Protein AF-A0A3L6P4B8-F1 (afdb_monomer)

Structure (mmCIF, N/CA/C/O backbone):
data_AF-A0A3L6P4B8-F1
#
_entry.id   AF-A0A3L6P4B8-F1
#
loop_
_atom_site.group_PDB
_atom_site.id
_atom_site.type_symbol
_atom_site.label_atom_id
_atom_site.label_alt_id
_atom_site.label_comp_id
_atom_site.label_asym_id
_atom_site.label_entity_id
_atom_site.label_seq_id
_atom_site.pdbx_PDB_ins_code
_atom_site.Cartn_x
_atom_site.Cartn_y
_atom_site.Cartn_z
_atom_site.occupancy
_atom_site.B_iso_or_equiv
_atom_site.auth_seq_id
_atom_site.auth_comp_id
_atom_site.auth_asym_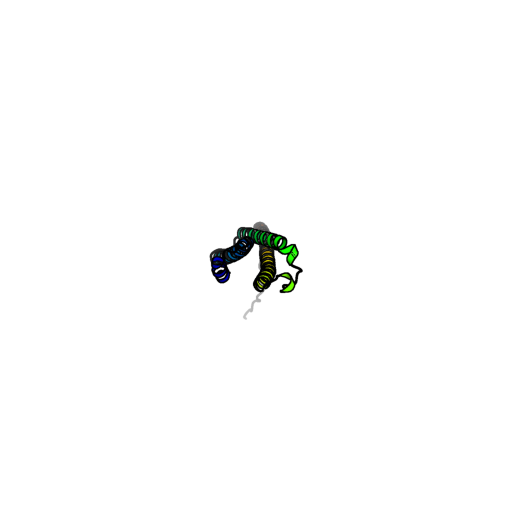id
_atom_site.auth_atom_id
_atom_site.pdbx_PDB_model_num
ATOM 1 N N . MET A 1 1 ? -13.080 -14.475 9.106 1.00 54.03 1 MET A N 1
ATOM 2 C CA . MET A 1 1 ? -14.212 -13.557 8.836 1.00 54.03 1 MET A CA 1
ATOM 3 C C . MET A 1 1 ? -15.541 -14.303 8.688 1.00 54.03 1 MET A C 1
ATOM 5 O O . MET A 1 1 ? -16.458 -13.983 9.428 1.00 54.03 1 MET A O 1
ATOM 9 N N . PHE A 1 2 ? -15.647 -15.350 7.858 1.00 54.41 2 PHE A N 1
ATOM 10 C CA . PHE A 1 2 ? -16.908 -16.095 7.656 1.00 54.41 2 PHE A CA 1
ATOM 11 C C . PHE A 1 2 ? -17.528 -16.722 8.920 1.00 54.41 2 PHE A C 1
ATOM 13 O O . PHE A 1 2 ? -18.735 -16.625 9.112 1.00 54.41 2 PHE A O 1
ATOM 20 N N . PHE A 1 3 ? -16.715 -17.275 9.827 1.00 57.97 3 PHE A N 1
ATOM 21 C CA . PHE A 1 3 ? -17.207 -17.874 11.079 1.00 57.97 3 PHE A CA 1
ATOM 22 C C . PHE A 1 3 ? -17.882 -16.851 12.017 1.00 57.97 3 PHE A C 1
ATOM 24 O O . PHE A 1 3 ? -18.837 -17.168 12.715 1.00 57.97 3 PHE A O 1
ATOM 31 N N . PHE A 1 4 ? -17.427 -15.596 11.988 1.00 55.84 4 PHE A N 1
ATOM 32 C CA . PHE A 1 4 ? -17.957 -14.514 12.822 1.00 55.84 4 PHE A CA 1
ATOM 33 C C . PHE A 1 4 ? -19.241 -13.911 12.228 1.00 55.84 4 PHE A C 1
ATOM 35 O O . PHE A 1 4 ? -20.154 -13.548 12.960 1.00 55.84 4 PHE A O 1
ATOM 42 N N . ILE A 1 5 ? -19.343 -13.867 10.893 1.00 57.22 5 ILE A N 1
ATOM 43 C CA . ILE A 1 5 ? -20.554 -13.448 10.168 1.00 57.22 5 ILE A CA 1
ATOM 44 C C . ILE A 1 5 ? -21.685 -14.460 10.387 1.00 57.22 5 ILE A C 1
ATOM 46 O O . ILE A 1 5 ? -22.815 -14.054 10.638 1.00 57.22 5 ILE A O 1
ATOM 50 N N . ALA A 1 6 ? -21.381 -15.763 10.370 1.00 57.03 6 ALA A N 1
ATOM 51 C CA . ALA A 1 6 ? -22.356 -16.810 10.678 1.00 57.03 6 ALA A CA 1
ATOM 52 C C . ALA A 1 6 ? -22.906 -16.692 12.112 1.00 57.03 6 ALA A C 1
ATOM 54 O O . ALA A 1 6 ? -24.100 -16.879 12.324 1.00 57.03 6 ALA A O 1
ATOM 55 N N . HIS A 1 7 ? -22.058 -16.317 13.077 1.00 60.00 7 HIS A N 1
ATOM 56 C CA . HIS A 1 7 ? -22.463 -16.119 14.472 1.00 60.00 7 HIS A CA 1
ATOM 57 C C . HIS A 1 7 ? -23.229 -14.800 14.696 1.00 60.00 7 HIS A C 1
ATOM 59 O O . HIS A 1 7 ? -24.178 -14.761 15.469 1.00 60.00 7 HIS A O 1
ATOM 65 N N . LEU A 1 8 ? -22.879 -13.719 13.986 1.00 54.41 8 LEU A N 1
ATOM 66 C CA . LEU A 1 8 ? -23.574 -12.425 14.081 1.00 54.41 8 LEU A CA 1
ATOM 67 C C . LEU A 1 8 ? -24.940 -12.413 13.385 1.00 54.41 8 LEU A C 1
ATOM 69 O O . LEU A 1 8 ? -25.835 -11.690 13.822 1.00 54.41 8 LEU A O 1
ATOM 73 N N . ASN A 1 9 ? -25.122 -13.222 12.336 1.00 55.56 9 ASN A N 1
ATOM 74 C CA . ASN A 1 9 ? -26.413 -13.350 11.654 1.00 55.56 9 ASN A CA 1
ATOM 75 C C . ASN A 1 9 ? -27.47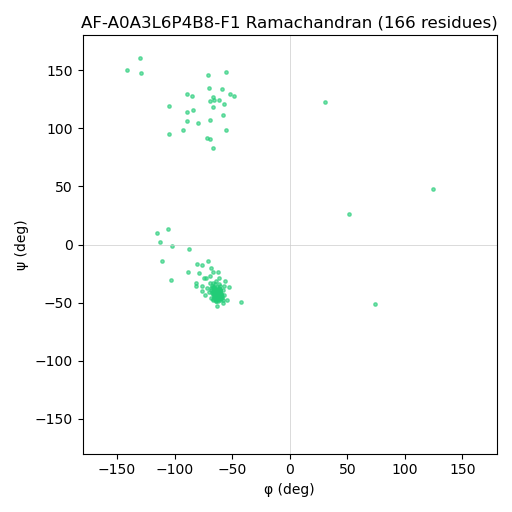7 -14.007 12.552 1.00 55.56 9 ASN A C 1
ATOM 77 O O . ASN A 1 9 ? -28.665 -13.770 12.365 1.00 55.56 9 ASN A O 1
ATOM 81 N N . GLN A 1 10 ? -27.050 -14.782 13.556 1.00 56.03 10 GLN A N 1
ATOM 82 C CA . GLN A 1 10 ? -27.944 -15.335 14.575 1.00 56.03 10 GLN A CA 1
ATOM 83 C C . GLN A 1 10 ? -28.377 -14.299 15.627 1.00 56.03 10 GLN A C 1
ATOM 85 O O . GLN A 1 10 ? -29.381 -14.515 16.295 1.00 56.03 10 GLN A O 1
ATOM 90 N N . GLU A 1 11 ? -27.676 -13.165 15.756 1.00 56.06 11 GLU A N 1
ATOM 91 C CA . GLU A 1 11 ? -27.945 -12.151 16.792 1.00 56.06 11 GLU A CA 1
ATOM 92 C C . GLU A 1 11 ? -28.429 -10.787 16.240 1.00 56.06 11 GLU A C 1
ATOM 94 O O . GLU A 1 11 ? -28.531 -9.823 16.993 1.00 56.06 11 GLU A O 1
ATOM 99 N N . HIS A 1 12 ? -28.764 -10.676 14.943 1.00 50.66 12 HIS A N 1
ATOM 100 C CA . HIS A 1 12 ? -29.330 -9.461 14.308 1.00 50.66 12 HIS A CA 1
ATOM 101 C C . HIS A 1 12 ? -28.554 -8.145 14.557 1.00 50.66 12 HIS A C 1
ATOM 103 O O . HIS A 1 12 ? -29.111 -7.045 14.488 1.00 50.66 12 HIS A O 1
ATOM 109 N N . VAL A 1 13 ? -27.247 -8.216 14.810 1.00 53.03 13 VAL A N 1
ATOM 110 C CA . VAL A 1 13 ? -26.426 -7.024 15.064 1.00 53.03 13 VAL A CA 1
ATOM 111 C C . VAL A 1 13 ? -25.961 -6.417 13.737 1.00 53.03 13 VAL A C 1
ATOM 113 O O . VAL A 1 13 ? -25.377 -7.108 12.901 1.00 53.03 13 VAL A O 1
ATOM 116 N N . LYS A 1 14 ? -26.193 -5.109 13.534 1.00 51.56 14 LYS A N 1
ATOM 117 C CA . LYS A 1 14 ? -25.730 -4.368 12.345 1.00 51.56 14 LYS A CA 1
ATOM 118 C C . LYS A 1 14 ? -24.207 -4.471 12.214 1.00 51.56 14 LYS A C 1
ATOM 120 O O . LYS A 1 14 ? -23.467 -3.895 13.009 1.00 51.56 14 LYS A O 1
ATOM 125 N N . ILE A 1 15 ? -23.752 -5.187 11.189 1.00 56.59 15 ILE A N 1
ATOM 126 C CA . ILE A 1 15 ? -22.332 -5.329 10.859 1.00 56.59 15 ILE A CA 1
ATOM 127 C C . ILE A 1 15 ? -21.831 -3.972 10.340 1.00 56.59 15 ILE A C 1
ATOM 129 O O . ILE A 1 15 ? -22.406 -3.455 9.376 1.00 56.59 15 ILE A O 1
ATOM 133 N N . PRO A 1 16 ? -20.785 -3.372 10.938 1.00 64.50 16 PRO A N 1
ATOM 134 C CA . PRO A 1 16 ? -20.271 -2.093 10.469 1.00 64.50 16 PRO A CA 1
ATOM 135 C C . PRO A 1 16 ? -19.773 -2.237 9.028 1.00 64.50 16 PRO A C 1
ATOM 137 O O . PRO A 1 16 ? -18.942 -3.090 8.716 1.00 64.50 16 PRO A O 1
ATOM 140 N N . TRP A 1 17 ? -20.294 -1.405 8.128 1.00 63.22 17 TRP A N 1
ATOM 141 C CA . TRP A 1 17 ? -20.103 -1.561 6.682 1.00 63.22 17 TRP A CA 1
ATOM 142 C C . TRP A 1 17 ? -18.626 -1.463 6.244 1.00 63.22 17 TRP A C 1
ATOM 144 O O . TRP A 1 17 ? -18.213 -2.053 5.248 1.00 63.22 17 TRP A O 1
ATOM 154 N N . MET A 1 18 ? -17.801 -0.798 7.058 1.00 67.44 18 MET A N 1
ATOM 155 C CA . MET A 1 18 ? -16.350 -0.652 6.889 1.00 67.44 18 MET A CA 1
ATOM 156 C C . MET A 1 18 ? -15.602 -1.991 6.784 1.00 67.44 18 MET A C 1
ATOM 158 O O . MET A 1 18 ? -14.612 -2.087 6.060 1.00 67.44 18 MET A O 1
ATOM 162 N N . PHE A 1 19 ? -16.089 -3.045 7.450 1.00 66.19 19 PHE A N 1
ATOM 163 C CA . PHE A 1 19 ? -15.480 -4.378 7.375 1.00 66.19 19 PHE A CA 1
ATOM 164 C C . PHE A 1 19 ? -15.537 -4.958 5.957 1.00 66.19 19 PHE A C 1
ATOM 166 O O . PHE A 1 19 ? -14.584 -5.602 5.521 1.00 66.19 19 PHE A O 1
ATOM 173 N N . PHE A 1 20 ? -16.616 -4.699 5.212 1.00 70.12 20 PHE A N 1
ATOM 174 C CA . PHE A 1 20 ? -16.751 -5.167 3.832 1.00 70.12 20 PHE A CA 1
ATOM 175 C C . PHE A 1 20 ? -15.785 -4.453 2.890 1.00 70.12 20 PHE A C 1
ATOM 177 O O . PHE A 1 20 ? -15.273 -5.080 1.967 1.00 70.12 20 PHE A O 1
ATOM 184 N N . PHE A 1 21 ? -15.478 -3.182 3.152 1.00 70.00 21 PHE A N 1
ATOM 185 C CA . PHE A 1 21 ? -14.512 -2.421 2.362 1.00 70.00 21 PHE A CA 1
ATOM 186 C C . PHE A 1 21 ? -13.088 -2.962 2.513 1.00 70.00 21 PHE A C 1
ATOM 188 O O . PHE A 1 21 ? -12.423 -3.207 1.510 1.00 70.00 21 PHE A O 1
ATOM 195 N N . LEU A 1 22 ? -12.647 -3.225 3.747 1.00 71.25 22 LEU A N 1
ATOM 196 C CA . LEU A 1 22 ? -11.324 -3.806 4.021 1.00 71.25 22 LEU A CA 1
ATOM 197 C C . LEU A 1 22 ? -11.217 -5.263 3.551 1.00 71.25 22 LEU A C 1
ATOM 199 O O . LEU A 1 22 ? -10.187 -5.688 3.032 1.00 71.25 22 LEU A O 1
ATOM 203 N N . GLN A 1 23 ? -12.290 -6.043 3.697 1.00 78.06 23 GLN A N 1
ATOM 204 C CA . GLN A 1 23 ? -12.325 -7.411 3.185 1.00 78.06 23 GLN A CA 1
ATOM 205 C C . GLN A 1 23 ? -12.327 -7.432 1.649 1.00 78.06 23 GLN A C 1
ATOM 207 O O . GLN A 1 23 ? -11.657 -8.268 1.041 1.00 78.06 23 GLN A O 1
ATOM 212 N N . GLY A 1 24 ? -13.056 -6.505 1.026 1.00 78.38 24 GLY A N 1
ATOM 213 C CA . GLY A 1 24 ? -13.102 -6.319 -0.419 1.00 78.38 24 GLY A CA 1
ATOM 214 C C . GLY A 1 24 ? -11.752 -5.888 -0.983 1.00 78.38 24 GLY A C 1
ATOM 215 O O . GLY A 1 24 ? -11.293 -6.488 -1.950 1.00 78.38 24 GLY A O 1
ATOM 216 N N . SER A 1 25 ? -11.069 -4.926 -0.352 1.00 78.12 25 SER A N 1
ATOM 217 C CA . SER A 1 25 ? -9.730 -4.496 -0.774 1.00 78.12 25 SER A CA 1
ATOM 218 C C . SER A 1 25 ? -8.701 -5.620 -0.636 1.00 78.12 25 SER A C 1
ATOM 220 O O . SER A 1 25 ? -7.897 -5.828 -1.546 1.00 78.12 25 SER A O 1
ATOM 222 N N . ALA A 1 26 ? -8.758 -6.406 0.443 1.00 81.44 26 ALA A N 1
ATOM 223 C CA . ALA A 1 26 ? -7.892 -7.567 0.635 1.00 81.44 26 ALA A CA 1
ATOM 224 C C . ALA A 1 26 ? -8.114 -8.648 -0.437 1.00 81.44 26 ALA A C 1
ATOM 226 O O . ALA A 1 26 ? -7.153 -9.130 -1.039 1.00 81.44 26 ALA A O 1
ATOM 227 N N . LEU A 1 27 ? -9.372 -8.994 -0.732 1.00 84.75 27 LEU A N 1
ATOM 228 C CA . LEU A 1 27 ? -9.708 -9.945 -1.797 1.00 84.75 27 LEU A CA 1
ATOM 229 C C . LEU A 1 27 ? -9.302 -9.420 -3.178 1.00 84.75 27 LEU A C 1
ATOM 231 O O . LEU A 1 27 ? -8.695 -10.154 -3.952 1.00 84.75 27 LEU A O 1
ATOM 235 N N . ALA A 1 28 ? -9.565 -8.145 -3.471 1.00 81.00 28 ALA A N 1
ATOM 236 C CA . ALA A 1 28 ? -9.153 -7.510 -4.720 1.00 81.00 28 ALA A CA 1
ATOM 237 C C . ALA A 1 28 ? -7.626 -7.500 -4.882 1.00 81.00 28 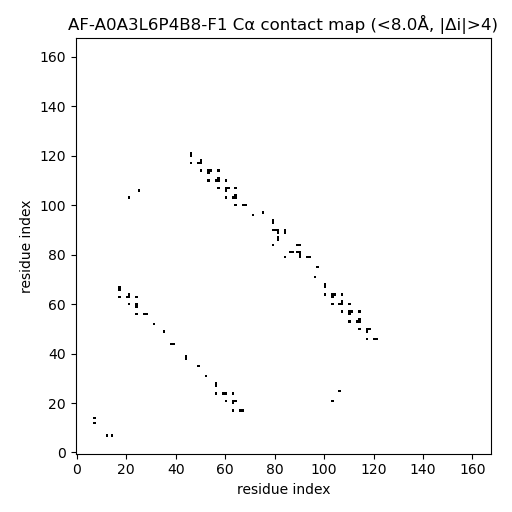ALA A C 1
ATOM 239 O O . ALA A 1 28 ? -7.131 -7.663 -5.996 1.00 81.00 28 ALA A O 1
ATOM 240 N N . THR A 1 29 ? -6.880 -7.377 -3.781 1.00 83.44 29 THR A N 1
ATOM 241 C CA . THR A 1 29 ? -5.413 -7.471 -3.771 1.00 83.44 29 THR A CA 1
ATOM 242 C C . THR A 1 29 ? -4.945 -8.887 -4.089 1.00 83.44 29 THR A C 1
ATOM 244 O O . THR A 1 29 ? -4.099 -9.064 -4.961 1.00 83.44 29 THR A O 1
ATOM 247 N N . LEU A 1 30 ? -5.546 -9.908 -3.473 1.00 84.75 30 LEU A N 1
ATOM 248 C CA . LEU A 1 30 ? -5.239 -11.310 -3.775 1.00 84.75 30 LEU A CA 1
ATOM 249 C C . LEU A 1 30 ? -5.540 -11.669 -5.234 1.00 84.75 30 LEU A C 1
ATOM 251 O O . LEU A 1 30 ? -4.707 -12.278 -5.906 1.00 84.75 30 LEU A O 1
ATOM 255 N N . VAL A 1 31 ? -6.705 -11.264 -5.743 1.00 86.94 31 VAL A N 1
ATOM 256 C CA . VAL A 1 31 ? -7.091 -11.498 -7.142 1.00 86.94 31 VAL A CA 1
ATOM 257 C C . VAL A 1 31 ? -6.153 -10.753 -8.092 1.00 86.94 31 VAL A C 1
ATOM 259 O O . VAL A 1 31 ? -5.682 -11.335 -9.063 1.00 86.94 31 VAL A O 1
ATOM 262 N N . SER A 1 32 ? -5.814 -9.497 -7.796 1.00 82.75 32 SER A N 1
ATOM 263 C CA . SER A 1 32 ? -4.889 -8.713 -8.625 1.00 82.75 32 SER A CA 1
ATOM 264 C C . SER A 1 32 ? -3.490 -9.327 -8.666 1.00 82.75 32 SER A C 1
ATOM 266 O O . SER A 1 32 ? -2.930 -9.478 -9.748 1.00 82.75 32 SER A O 1
ATOM 268 N N . ILE A 1 33 ? -2.938 -9.742 -7.520 1.00 83.31 33 ILE A N 1
ATOM 269 C CA . ILE A 1 33 ? -1.605 -10.358 -7.447 1.00 83.31 33 ILE A CA 1
ATOM 270 C C . ILE A 1 33 ? -1.579 -11.704 -8.170 1.00 83.31 33 ILE A C 1
ATOM 272 O O . ILE A 1 33 ? -0.643 -11.975 -8.917 1.00 83.31 33 ILE A O 1
ATOM 276 N N . THR A 1 34 ? -2.596 -12.545 -7.979 1.00 84.88 34 THR A N 1
ATOM 277 C CA . THR A 1 34 ? -2.671 -13.850 -8.655 1.00 84.88 34 THR A CA 1
ATOM 278 C C . THR A 1 34 ? -2.835 -13.690 -10.163 1.00 84.88 34 THR A C 1
ATOM 280 O O . THR A 1 34 ? -2.095 -14.313 -10.922 1.00 84.88 34 THR A O 1
ATOM 283 N N . ALA A 1 35 ? -3.724 -12.800 -10.609 1.00 82.50 35 ALA A N 1
ATOM 284 C CA . ALA A 1 35 ? -3.909 -12.503 -12.025 1.00 82.50 35 ALA A CA 1
ATOM 285 C C . ALA A 1 35 ? -2.634 -11.929 -12.659 1.00 82.50 35 ALA A C 1
ATOM 287 O O . ALA A 1 35 ? -2.235 -12.380 -13.731 1.00 82.50 35 ALA A O 1
ATOM 288 N N . MET A 1 36 ? -1.958 -10.984 -11.994 1.00 80.44 36 MET A N 1
ATOM 289 C CA . MET A 1 36 ? -0.675 -10.452 -12.465 1.00 80.44 36 MET A CA 1
ATOM 290 C C . MET A 1 36 ? 0.419 -11.515 -12.482 1.00 80.44 36 MET A C 1
ATOM 292 O O . MET A 1 36 ? 1.159 -11.591 -13.456 1.00 80.44 36 MET A O 1
ATOM 296 N N . GLY A 1 37 ? 0.512 -12.349 -11.445 1.00 79.44 37 GLY A N 1
ATOM 297 C CA . GLY A 1 37 ? 1.479 -13.442 -11.378 1.00 79.44 37 GLY A CA 1
ATOM 298 C C . GLY A 1 37 ? 1.315 -14.405 -12.552 1.00 79.44 37 GLY A C 1
ATOM 299 O O . GLY A 1 37 ? 2.280 -14.688 -13.256 1.00 79.44 37 GLY A O 1
ATOM 300 N N . ILE A 1 38 ? 0.079 -14.823 -12.833 1.00 83.31 38 ILE A N 1
ATOM 301 C CA . ILE A 1 38 ? -0.244 -15.655 -13.999 1.00 83.31 38 ILE A CA 1
ATOM 302 C C . ILE A 1 38 ? 0.111 -14.920 -15.300 1.00 83.31 38 ILE A C 1
ATOM 304 O O . ILE A 1 38 ? 0.720 -15.501 -16.196 1.00 83.31 38 ILE A O 1
ATOM 308 N N . TRP A 1 39 ? -0.220 -13.632 -15.407 1.00 80.00 39 TRP A N 1
ATOM 309 C CA . TRP A 1 39 ? 0.056 -12.842 -16.607 1.00 80.00 39 TRP A CA 1
ATOM 310 C C . TRP A 1 39 ? 1.553 -12.700 -16.894 1.00 80.00 39 TRP A C 1
ATOM 312 O O . TRP A 1 39 ? 1.950 -12.777 -18.051 1.00 80.00 39 TRP A O 1
ATOM 322 N N . ILE A 1 40 ? 2.376 -12.518 -15.859 1.00 78.06 40 ILE A N 1
ATOM 323 C CA . ILE A 1 40 ? 3.838 -12.426 -15.969 1.00 78.06 40 ILE A CA 1
ATOM 324 C C . ILE A 1 40 ? 4.438 -13.756 -16.439 1.00 78.06 40 ILE A C 1
ATOM 326 O O . ILE A 1 40 ? 5.390 -13.757 -17.213 1.00 78.06 40 ILE A O 1
ATOM 330 N N . VAL A 1 41 ? 3.883 -14.888 -15.995 1.00 80.12 41 VAL A N 1
ATOM 331 C CA . VAL A 1 41 ? 4.346 -16.219 -16.420 1.00 80.12 41 VAL A CA 1
ATOM 332 C C . VAL A 1 41 ? 3.944 -16.513 -17.870 1.00 80.12 41 VAL A C 1
ATOM 334 O O . VAL A 1 41 ? 4.717 -17.113 -18.610 1.00 80.12 41 VAL A O 1
ATOM 337 N N . LEU A 1 42 ? 2.752 -16.083 -18.294 1.00 82.19 42 LEU A N 1
ATOM 338 C CA . LEU A 1 42 ? 2.215 -16.379 -19.629 1.00 82.19 42 LEU A CA 1
ATOM 339 C C . LEU A 1 42 ? 2.621 -15.368 -20.714 1.00 82.19 42 LEU A C 1
ATOM 341 O O . LEU A 1 42 ? 2.572 -15.694 -21.900 1.00 82.19 42 LEU A O 1
ATOM 345 N N . ARG A 1 43 ? 2.970 -14.128 -20.355 1.00 74.81 43 ARG A N 1
ATOM 346 C CA . ARG A 1 43 ? 3.314 -13.053 -21.298 1.00 74.81 43 ARG A CA 1
ATOM 347 C C . ARG A 1 43 ? 4.467 -12.204 -20.780 1.00 74.81 43 ARG A C 1
ATOM 349 O O . ARG A 1 43 ? 4.601 -11.965 -19.586 1.00 74.81 43 ARG A O 1
ATOM 356 N N . SER A 1 44 ? 5.242 -11.650 -21.712 1.00 66.00 44 SER A N 1
ATOM 357 C CA . SER A 1 44 ? 6.259 -10.649 -21.384 1.00 66.00 44 SER A CA 1
ATOM 358 C C . SER A 1 44 ? 5.604 -9.429 -20.705 1.00 66.00 44 SER A C 1
ATOM 360 O O . SER A 1 44 ? 4.549 -8.969 -21.162 1.00 66.00 44 SER A O 1
ATOM 362 N N . PRO A 1 45 ? 6.173 -8.914 -19.601 1.00 61.19 45 PRO A N 1
ATOM 363 C CA . PRO A 1 45 ? 5.490 -7.974 -18.722 1.00 61.19 45 PRO A CA 1
ATOM 364 C C . PRO A 1 45 ? 5.233 -6.638 -19.421 1.00 61.19 45 PRO A C 1
ATOM 366 O O . PRO A 1 45 ? 6.158 -5.998 -19.920 1.00 61.19 45 PRO A O 1
ATOM 369 N N . VAL A 1 46 ? 3.977 -6.178 -19.406 1.00 63.81 46 VAL A N 1
ATOM 370 C CA . VAL A 1 46 ? 3.619 -4.816 -19.827 1.00 63.81 46 VAL A CA 1
ATOM 371 C C . VAL A 1 46 ? 3.717 -3.910 -18.589 1.00 63.81 46 VAL A C 1
ATOM 373 O O . VAL A 1 46 ? 2.849 -3.967 -17.720 1.00 63.81 46 VAL A O 1
ATOM 376 N N . PRO A 1 47 ? 4.744 -3.053 -18.458 1.00 65.38 47 PRO A N 1
ATOM 377 C CA . PRO A 1 47 ? 5.045 -2.360 -17.196 1.00 65.38 47 PRO A CA 1
ATOM 378 C C . PRO A 1 47 ? 3.987 -1.324 -16.795 1.00 65.38 47 PRO A C 1
ATOM 380 O O . PRO A 1 47 ? 3.913 -0.901 -15.647 1.00 65.38 47 PRO A O 1
ATOM 383 N N . LYS A 1 48 ? 3.183 -0.872 -17.763 1.00 70.00 48 LYS A N 1
ATOM 384 C CA . LYS A 1 48 ? 2.219 0.220 -17.584 1.00 70.00 48 LYS A CA 1
ATOM 385 C C . LYS A 1 48 ? 0.919 -0.243 -16.925 1.00 70.00 48 LYS A C 1
ATOM 387 O O . LYS A 1 48 ? 0.339 0.507 -16.149 1.00 70.00 48 LYS A O 1
ATOM 392 N N . THR A 1 49 ? 0.462 -1.458 -17.228 1.00 70.44 49 THR A N 1
ATOM 393 C CA . THR A 1 49 ? -0.813 -1.985 -16.716 1.00 70.44 49 THR A CA 1
ATOM 394 C C . THR A 1 49 ? -0.691 -2.417 -15.257 1.00 70.44 49 THR A C 1
ATOM 396 O O . THR A 1 49 ? -1.573 -2.100 -14.466 1.00 70.44 49 THR A O 1
ATOM 399 N N . SER A 1 50 ? 0.431 -3.044 -14.883 1.00 76.19 50 SER A N 1
ATOM 400 C CA . SER A 1 50 ? 0.740 -3.407 -13.489 1.00 76.19 50 SER A CA 1
ATOM 401 C C . SER A 1 50 ? 0.751 -2.181 -12.575 1.00 76.19 50 SER A C 1
ATOM 403 O O . SER A 1 50 ? 0.027 -2.135 -11.583 1.00 76.19 50 SER A O 1
ATOM 405 N N . ALA A 1 51 ? 1.478 -1.134 -12.982 1.00 74.62 51 ALA A N 1
ATOM 406 C CA . ALA A 1 51 ? 1.592 0.100 -12.212 1.00 74.62 51 ALA A CA 1
ATOM 407 C C . ALA A 1 51 ? 0.241 0.800 -11.992 1.00 74.62 51 ALA A C 1
ATOM 409 O O . ALA A 1 51 ? -0.010 1.327 -10.911 1.00 74.62 51 ALA A O 1
ATOM 410 N N . PHE A 1 52 ? -0.644 0.800 -12.997 1.00 81.06 52 PHE A N 1
ATOM 411 C CA . PHE A 1 52 ? -1.974 1.399 -12.860 1.00 81.06 52 PHE A CA 1
ATOM 412 C C . PHE A 1 52 ? -2.843 0.632 -11.859 1.00 81.06 52 PHE A C 1
ATOM 414 O O . PHE A 1 52 ? -3.433 1.235 -10.966 1.00 81.06 52 PHE A O 1
ATOM 421 N N . VAL A 1 53 ? -2.894 -0.696 -11.975 1.00 81.38 53 VAL A N 1
ATOM 422 C CA . VAL A 1 53 ? -3.711 -1.533 -11.086 1.00 81.38 53 VAL A CA 1
ATOM 423 C C . VAL A 1 53 ? -3.202 -1.448 -9.645 1.00 81.38 53 VAL A C 1
ATOM 425 O O . VAL A 1 53 ? -3.999 -1.215 -8.739 1.00 81.38 53 VAL A O 1
ATOM 428 N N . ASN A 1 54 ? -1.888 -1.526 -9.421 1.00 84.69 54 ASN A N 1
ATOM 429 C CA . ASN A 1 54 ? -1.315 -1.390 -8.080 1.00 84.69 54 ASN A CA 1
ATOM 430 C C . ASN A 1 54 ? -1.528 0.015 -7.489 1.00 84.69 54 ASN A C 1
ATOM 432 O O . ASN A 1 54 ? -1.767 0.139 -6.289 1.00 84.69 54 ASN A O 1
ATOM 436 N N . ALA A 1 55 ? -1.523 1.072 -8.310 1.00 83.75 55 ALA A N 1
ATOM 437 C CA . ALA A 1 55 ? -1.859 2.423 -7.857 1.00 83.75 55 ALA A CA 1
ATOM 438 C C . ALA A 1 55 ? -3.334 2.555 -7.438 1.00 83.75 55 ALA A C 1
ATOM 440 O O . ALA A 1 55 ? -3.625 3.149 -6.399 1.00 83.75 55 ALA A O 1
ATOM 441 N N . VAL A 1 56 ? -4.264 1.968 -8.201 1.00 86.81 56 VAL A N 1
ATOM 442 C CA . VAL A 1 56 ? -5.690 1.922 -7.831 1.00 86.81 56 VAL A CA 1
ATOM 443 C C . VAL A 1 56 ? -5.889 1.140 -6.533 1.00 86.81 56 VAL A C 1
ATOM 445 O O . VAL A 1 56 ? -6.624 1.586 -5.653 1.00 86.81 56 VAL A O 1
ATOM 448 N N . LEU A 1 57 ? -5.198 0.009 -6.371 1.00 85.12 57 LEU A N 1
ATOM 449 C CA . LEU A 1 57 ? -5.232 -0.768 -5.133 1.00 85.12 57 LEU A CA 1
ATOM 450 C C . LEU A 1 57 ? -4.689 0.033 -3.945 1.00 85.12 57 LEU A C 1
ATOM 452 O O . LEU A 1 57 ? -5.314 0.041 -2.888 1.00 85.12 57 LEU A O 1
ATOM 456 N N . ALA A 1 58 ? -3.577 0.752 -4.115 1.00 86.62 58 ALA A N 1
ATOM 457 C CA . ALA A 1 58 ? -3.025 1.606 -3.068 1.00 86.62 58 ALA A CA 1
ATOM 458 C C . ALA A 1 58 ? -3.998 2.724 -2.659 1.00 86.62 58 ALA A C 1
ATOM 460 O O . ALA A 1 58 ? -4.158 2.985 -1.467 1.00 86.62 58 ALA A O 1
ATOM 461 N N . ALA A 1 59 ? -4.696 3.337 -3.621 1.00 87.06 59 ALA A N 1
ATOM 462 C CA . ALA A 1 59 ? -5.736 4.323 -3.337 1.00 87.06 59 ALA A CA 1
ATOM 463 C C . ALA A 1 59 ? -6.908 3.704 -2.557 1.00 87.06 59 ALA A C 1
ATOM 465 O O . ALA A 1 59 ? -7.327 4.261 -1.545 1.00 87.06 59 ALA A O 1
ATOM 466 N N . LEU A 1 60 ? -7.383 2.521 -2.962 1.00 85.75 60 LEU A N 1
ATOM 467 C CA . LEU A 1 60 ? -8.440 1.795 -2.249 1.00 85.75 60 LEU A CA 1
ATOM 468 C C . LEU A 1 60 ? -8.037 1.452 -0.809 1.00 85.75 60 LEU A C 1
ATOM 470 O O . LEU A 1 60 ? -8.841 1.630 0.108 1.00 85.75 60 LEU A O 1
ATOM 474 N N . TRP A 1 61 ? -6.795 1.010 -0.591 1.00 87.44 61 TRP A N 1
ATOM 475 C CA . TRP A 1 61 ? -6.260 0.768 0.750 1.00 87.44 61 TRP A CA 1
ATOM 476 C C . TRP A 1 61 ? -6.175 2.050 1.576 1.00 87.44 61 TRP A C 1
ATOM 478 O O . TRP A 1 61 ? -6.568 2.038 2.741 1.00 87.44 61 TRP A O 1
ATOM 488 N N . ALA A 1 62 ? -5.722 3.159 0.989 1.00 87.44 62 ALA A N 1
ATOM 489 C CA . ALA A 1 62 ? -5.645 4.447 1.674 1.00 87.44 62 ALA A CA 1
ATOM 490 C C . ALA A 1 62 ? -7.034 4.957 2.081 1.00 87.44 62 ALA A C 1
ATOM 492 O O . ALA A 1 62 ? -7.225 5.375 3.222 1.00 87.44 62 ALA A O 1
ATOM 493 N N . THR A 1 63 ? -8.024 4.863 1.188 1.00 86.50 63 THR A N 1
ATOM 494 C CA . THR A 1 63 ? -9.410 5.242 1.487 1.00 86.50 63 THR A CA 1
ATOM 495 C C . THR A 1 63 ? -10.015 4.338 2.558 1.00 86.50 63 THR A C 1
ATOM 497 O O . THR A 1 63 ? -10.590 4.844 3.518 1.00 86.50 63 THR A O 1
ATOM 500 N N . GLY A 1 64 ? -9.855 3.014 2.446 1.00 83.12 64 GLY A N 1
ATOM 501 C CA . GLY A 1 64 ? -10.372 2.062 3.433 1.00 83.12 64 GLY A CA 1
ATOM 502 C C . GLY A 1 64 ? -9.746 2.246 4.818 1.00 83.12 64 GLY A C 1
ATOM 503 O O . GLY A 1 64 ? -10.454 2.241 5.824 1.00 83.12 64 GLY A O 1
ATOM 504 N N . TYR A 1 65 ? -8.432 2.472 4.873 1.00 85.38 65 TYR A N 1
ATOM 505 C CA . TYR A 1 65 ? -7.712 2.722 6.119 1.00 85.38 65 TYR A CA 1
ATOM 506 C C . TYR A 1 65 ? -8.050 4.089 6.729 1.00 85.38 65 TYR A C 1
ATOM 508 O O . TYR A 1 65 ? -8.261 4.183 7.935 1.00 85.38 65 TYR A O 1
ATOM 516 N N . GLY A 1 66 ? -8.178 5.138 5.912 1.00 84.69 66 GLY A N 1
ATOM 517 C CA . GLY A 1 66 ? -8.595 6.465 6.371 1.00 84.69 66 GLY A CA 1
ATOM 518 C C . GLY A 1 66 ? -10.016 6.469 6.939 1.00 84.69 66 GLY A C 1
ATOM 519 O O . GLY A 1 66 ? -10.252 7.025 8.010 1.00 84.69 66 GLY A O 1
ATOM 520 N N . LEU A 1 67 ? -10.949 5.776 6.274 1.00 83.38 67 LEU A N 1
ATOM 521 C CA . LEU A 1 67 ? -12.317 5.609 6.767 1.00 83.38 67 LEU A CA 1
ATOM 522 C C . LEU A 1 67 ? -12.344 4.837 8.093 1.00 83.38 67 LEU A C 1
ATOM 524 O O . LEU A 1 67 ? -13.124 5.174 8.983 1.00 83.38 67 LEU A O 1
ATOM 528 N N . LEU A 1 68 ? -11.475 3.825 8.230 1.00 82.56 68 LEU A N 1
ATOM 529 C CA . LEU A 1 68 ? -11.319 3.075 9.470 1.00 82.56 68 LEU A CA 1
ATOM 530 C C . LEU A 1 68 ? -10.820 3.989 10.589 1.00 82.56 68 LEU A C 1
ATOM 532 O O . LEU A 1 68 ? -11.482 4.039 11.616 1.00 82.56 68 LEU A O 1
ATOM 536 N N . ILE A 1 69 ? -9.720 4.727 10.383 1.00 84.25 69 ILE A N 1
ATOM 537 C CA . ILE A 1 69 ? -9.156 5.654 11.380 1.00 84.25 69 ILE A CA 1
ATOM 538 C C . ILE A 1 69 ? -10.214 6.649 11.852 1.00 84.25 69 ILE A C 1
ATOM 540 O O . ILE A 1 69 ? -10.395 6.788 13.055 1.00 84.25 69 ILE A O 1
ATOM 544 N N . ASN A 1 70 ? -10.950 7.275 10.932 1.00 83.00 70 ASN A N 1
ATOM 545 C CA . ASN A 1 70 ? -11.997 8.240 11.273 1.00 83.00 70 ASN A CA 1
ATOM 546 C C . ASN A 1 70 ? -13.110 7.617 12.138 1.00 83.00 70 ASN A C 1
ATOM 548 O O . ASN A 1 70 ? -13.649 8.253 13.037 1.00 83.00 70 ASN A O 1
ATOM 552 N N . ALA A 1 71 ? -13.445 6.347 11.902 1.00 77.19 71 ALA A N 1
ATOM 553 C CA . ALA A 1 71 ? -14.469 5.648 12.675 1.00 77.19 71 ALA A CA 1
ATOM 554 C C . ALA A 1 71 ? -14.024 5.296 14.103 1.00 77.19 71 ALA A C 1
ATOM 556 O O . ALA A 1 71 ? -14.861 5.188 14.999 1.00 77.19 71 ALA A O 1
ATOM 557 N N . ILE A 1 72 ? -12.722 5.084 14.313 1.00 77.62 72 ILE A N 1
ATOM 558 C CA . ILE A 1 72 ? -12.164 4.614 15.589 1.00 77.62 72 ILE A CA 1
ATOM 559 C C . ILE A 1 72 ? -11.294 5.650 16.301 1.00 77.62 72 ILE A C 1
ATOM 561 O O . ILE A 1 72 ? -10.783 5.343 17.380 1.00 77.62 72 ILE A O 1
ATOM 565 N N . GLU A 1 73 ? -11.156 6.858 15.751 1.00 78.00 73 GLU A N 1
ATOM 566 C CA . GLU A 1 73 ? -10.416 7.992 16.315 1.00 78.00 73 GLU A CA 1
ATOM 567 C C . GLU A 1 73 ? -10.653 8.178 17.827 1.00 78.00 73 GLU A C 1
ATOM 569 O O . GLU A 1 73 ? -9.673 8.169 18.578 1.00 78.00 73 GLU A O 1
ATOM 574 N N . PRO A 1 74 ? -11.904 8.206 18.340 1.00 71.06 74 PRO A N 1
ATOM 575 C CA . PRO A 1 74 ? -12.137 8.375 19.777 1.00 71.06 74 PRO A CA 1
ATOM 576 C C . PRO A 1 74 ? -11.748 7.150 20.624 1.00 71.06 74 PRO A C 1
ATOM 578 O O . PRO A 1 74 ? -11.651 7.241 21.846 1.00 71.06 74 PRO A O 1
ATOM 581 N N . THR A 1 75 ? -11.531 5.988 20.007 1.00 69.12 75 THR A N 1
ATOM 582 C CA . THR A 1 75 ? -11.320 4.696 20.684 1.00 69.12 75 THR A CA 1
ATOM 583 C C . THR A 1 75 ? -9.903 4.130 20.568 1.00 69.12 75 THR 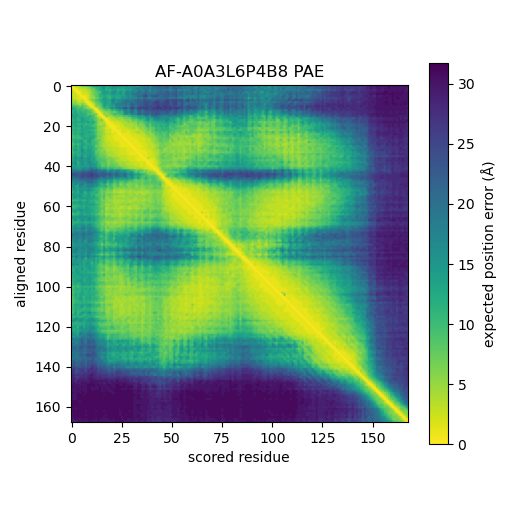A C 1
ATOM 585 O O . THR A 1 75 ? -9.561 3.244 21.351 1.00 69.12 75 THR A O 1
ATOM 588 N N . ILE A 1 76 ? -9.052 4.644 19.669 1.00 67.88 76 ILE A N 1
ATOM 589 C CA . ILE A 1 76 ? -7.685 4.131 19.422 1.00 67.88 76 ILE A CA 1
ATOM 590 C C . ILE A 1 76 ? -6.823 4.124 20.691 1.00 67.88 76 ILE A C 1
ATOM 592 O O . ILE A 1 76 ? -6.127 3.146 20.972 1.00 67.88 76 ILE A O 1
ATOM 596 N N . LEU A 1 77 ? -6.888 5.202 21.474 1.00 69.12 77 LEU A N 1
ATOM 597 C CA . LEU A 1 77 ? -6.041 5.403 22.654 1.00 69.12 77 LEU A CA 1
ATOM 598 C C . LEU A 1 77 ? -6.634 4.790 23.930 1.00 69.12 77 LEU A C 1
ATOM 600 O O . LEU A 1 77 ? -6.005 4.807 24.987 1.00 69.12 77 LEU A O 1
ATOM 604 N N . ILE A 1 78 ? -7.848 4.238 23.857 1.00 75.56 78 ILE A N 1
ATOM 605 C CA . ILE A 1 78 ? -8.555 3.739 25.032 1.00 75.56 78 ILE A CA 1
ATOM 606 C C . ILE A 1 78 ? -8.194 2.260 25.277 1.00 75.56 78 ILE A C 1
ATOM 608 O O . ILE A 1 78 ? -8.280 1.428 24.367 1.00 75.56 78 ILE A O 1
ATOM 612 N N . PRO A 1 79 ? -7.804 1.876 26.509 1.00 74.69 79 PRO A N 1
ATOM 613 C CA . PRO A 1 79 ? -7.563 0.477 26.841 1.00 74.69 79 PRO A CA 1
ATOM 614 C C . PRO A 1 79 ? -8.875 -0.323 26.875 1.00 74.69 79 PRO A C 1
ATOM 616 O O . PRO A 1 79 ? -9.871 0.099 27.473 1.00 74.69 79 PRO A O 1
ATOM 619 N N . CYS A 1 80 ? -8.856 -1.510 26.260 1.00 76.62 80 CYS A N 1
ATOM 620 C CA . CYS A 1 80 ? -9.985 -2.440 26.228 1.00 76.62 80 CYS A CA 1
ATOM 621 C C . CYS A 1 80 ? -10.160 -3.069 27.621 1.00 76.62 80 CYS A C 1
ATOM 623 O O . CYS A 1 80 ? -9.516 -4.059 27.949 1.00 76.62 80 CYS A O 1
ATOM 625 N N . THR A 1 81 ? -10.988 -2.462 28.471 1.00 74.56 81 THR A N 1
ATOM 626 C CA . THR A 1 81 ? -11.229 -2.910 29.854 1.00 74.56 81 THR A CA 1
ATOM 627 C C . THR A 1 81 ? -12.724 -3.026 30.133 1.00 74.56 81 THR A C 1
ATOM 629 O O . THR A 1 81 ? -13.506 -2.217 29.622 1.00 74.56 81 THR A O 1
ATOM 632 N N . LYS A 1 82 ? -13.129 -3.978 30.996 1.00 72.75 82 LYS A N 1
ATOM 633 C CA . LYS A 1 82 ? -14.541 -4.142 31.417 1.00 72.75 82 LYS A CA 1
ATOM 634 C C . LYS A 1 82 ? -15.134 -2.839 31.948 1.00 72.75 82 LYS A C 1
ATOM 636 O O . LYS A 1 82 ? -16.274 -2.522 31.648 1.00 72.75 82 LYS A O 1
ATOM 641 N N . ARG A 1 83 ? -14.335 -2.037 32.661 1.00 69.12 83 ARG A N 1
ATOM 642 C CA . ARG A 1 83 ? -14.772 -0.762 33.249 1.00 69.12 83 ARG A CA 1
ATOM 643 C C . ARG A 1 83 ? -15.247 0.268 32.217 1.00 69.12 83 ARG A C 1
ATOM 645 O O . ARG A 1 83 ? -16.070 1.105 32.557 1.00 69.12 83 ARG A O 1
ATOM 652 N N . ARG A 1 84 ? -14.726 0.237 30.985 1.00 70.19 84 ARG A N 1
ATOM 653 C CA . ARG A 1 84 ? -15.122 1.177 29.918 1.00 70.19 84 ARG A CA 1
ATOM 654 C C . ARG A 1 84 ? -16.060 0.573 28.879 1.00 70.19 84 ARG A C 1
ATOM 656 O O . ARG A 1 84 ? -16.865 1.301 28.320 1.00 70.19 84 ARG A O 1
ATOM 663 N N . TRP A 1 85 ? -15.952 -0.728 28.622 1.00 71.81 85 TRP A N 1
ATOM 664 C CA . TRP A 1 85 ? -16.741 -1.416 27.593 1.00 71.81 85 TRP A CA 1
ATOM 665 C C . TRP A 1 85 ? -17.924 -2.221 28.157 1.00 71.81 85 TRP A C 1
ATOM 667 O O . TRP A 1 85 ? -18.678 -2.817 27.390 1.00 71.81 85 TRP A O 1
ATOM 677 N N . GLY A 1 86 ? -18.098 -2.230 29.483 1.00 75.00 86 GLY A N 1
ATOM 678 C CA . GLY A 1 86 ? -19.236 -2.794 30.218 1.00 75.00 86 GLY A CA 1
ATOM 679 C C . GLY A 1 86 ? -19.252 -4.322 30.281 1.00 75.00 86 GLY A C 1
ATOM 680 O O . GLY A 1 86 ? -19.333 -4.891 31.362 1.00 75.00 86 GLY A O 1
ATOM 681 N N . ASN A 1 87 ? -19.118 -4.984 29.132 1.00 80.38 87 ASN A N 1
ATOM 682 C CA . ASN A 1 87 ? -19.265 -6.429 28.970 1.00 80.38 87 ASN A CA 1
ATOM 683 C C . ASN A 1 87 ? -18.088 -7.059 28.211 1.00 80.38 87 ASN A C 1
ATOM 685 O O . ASN A 1 87 ? -17.383 -6.395 27.448 1.00 80.38 87 ASN A O 1
ATOM 689 N N . ASP A 1 88 ? -17.931 -8.379 28.358 1.00 79.50 88 ASP A N 1
ATOM 690 C CA . ASP A 1 88 ? -16.922 -9.183 27.646 1.00 79.50 88 ASP A CA 1
ATOM 691 C C . ASP A 1 88 ? -17.034 -9.057 26.118 1.00 79.50 88 ASP A C 1
ATOM 693 O O . ASP A 1 88 ? -16.026 -8.955 25.417 1.00 79.50 88 ASP A O 1
ATOM 697 N N . ARG A 1 89 ? -18.264 -8.946 25.595 1.00 72.50 89 ARG A N 1
ATOM 698 C CA . ARG A 1 89 ? -18.513 -8.688 24.165 1.00 72.50 89 ARG A CA 1
ATOM 699 C C . ARG A 1 89 ? -17.896 -7.359 23.702 1.00 72.50 89 ARG A C 1
ATOM 701 O O . ARG A 1 89 ? -17.323 -7.299 22.619 1.00 72.50 89 ARG A O 1
ATOM 708 N N . GLY A 1 90 ? -17.962 -6.307 24.522 1.00 70.81 90 GLY A N 1
ATOM 709 C CA . GLY A 1 90 ? -17.381 -5.000 24.198 1.00 70.81 90 GLY A CA 1
ATOM 710 C C . GLY A 1 90 ? -15.850 -5.027 24.148 1.00 70.81 90 GLY A C 1
ATOM 711 O O . GLY A 1 90 ? -15.243 -4.408 23.276 1.00 70.81 90 GLY A O 1
ATOM 712 N N . ILE A 1 91 ? -15.212 -5.816 25.017 1.00 79.44 91 ILE A N 1
ATOM 713 C CA . ILE A 1 91 ? -13.756 -6.032 24.983 1.00 79.44 91 ILE A CA 1
ATOM 714 C C . ILE A 1 91 ? -13.342 -6.713 23.679 1.00 79.44 91 ILE A C 1
ATOM 716 O O . ILE A 1 91 ? -12.361 -6.304 23.058 1.00 79.44 91 ILE A O 1
ATOM 720 N N . LEU A 1 92 ? -14.106 -7.717 23.246 1.00 77.50 92 LEU A N 1
ATOM 721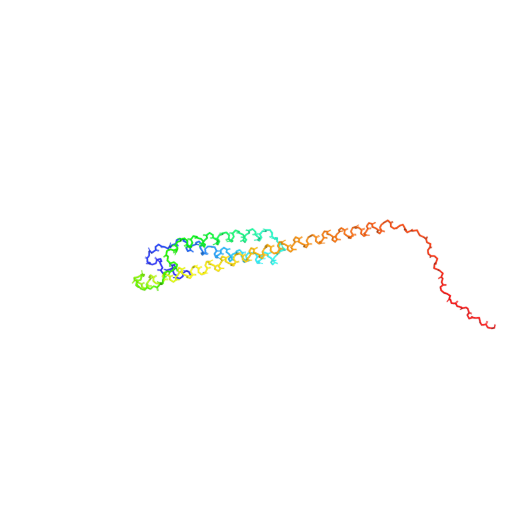 C CA . LEU A 1 92 ? -13.830 -8.445 22.013 1.00 77.50 92 LEU A CA 1
ATOM 722 C C . LEU A 1 92 ? -13.950 -7.528 20.784 1.00 77.50 92 LEU A C 1
ATOM 724 O O . LEU A 1 92 ? -13.057 -7.522 19.939 1.00 77.50 92 LEU A O 1
ATOM 728 N N . VAL A 1 93 ? -14.974 -6.669 20.738 1.00 75.62 93 VAL A N 1
ATOM 729 C CA . VAL A 1 93 ? -15.131 -5.629 19.702 1.00 75.62 93 VAL A CA 1
ATOM 730 C C . VAL A 1 93 ? -13.952 -4.645 19.700 1.00 75.62 93 VAL A C 1
ATOM 732 O O . VAL A 1 93 ? -13.404 -4.346 18.640 1.00 75.62 93 VAL A O 1
ATOM 735 N N . CYS A 1 94 ? -13.508 -4.186 20.872 1.00 79.06 94 CYS A N 1
ATOM 736 C CA . CYS A 1 94 ? -12.335 -3.315 21.006 1.00 79.06 94 CYS A CA 1
ATOM 737 C C . CYS A 1 94 ? -11.047 -3.981 20.484 1.00 79.06 94 CYS A C 1
ATOM 739 O O . CYS A 1 94 ? -10.257 -3.353 19.775 1.00 79.06 94 CYS A O 1
ATOM 741 N N . GLY A 1 95 ? -10.856 -5.269 20.785 1.00 77.50 95 GLY A N 1
ATOM 742 C CA . GLY A 1 95 ? -9.756 -6.070 20.249 1.00 77.50 95 GLY A CA 1
ATOM 743 C C . GLY A 1 95 ? -9.807 -6.186 18.725 1.00 77.50 95 GLY A C 1
ATOM 744 O O . GLY A 1 95 ? -8.797 -5.957 18.066 1.00 77.50 95 GLY A O 1
ATOM 745 N N . LEU A 1 96 ? -10.987 -6.458 18.160 1.00 78.31 96 LEU A N 1
ATOM 746 C CA . LEU A 1 96 ? -11.207 -6.497 16.711 1.00 78.31 96 LEU A CA 1
ATOM 747 C C . LEU A 1 96 ? -10.859 -5.168 16.033 1.00 78.31 96 LEU A C 1
ATOM 749 O O . LEU A 1 96 ? -10.166 -5.170 15.025 1.00 78.31 96 LEU A O 1
ATOM 753 N N . TYR A 1 97 ? -11.265 -4.024 16.582 1.00 77.44 97 TYR A N 1
ATOM 754 C CA . TYR A 1 97 ? -10.890 -2.735 15.991 1.00 77.44 97 TYR A CA 1
ATOM 755 C C . TYR A 1 97 ? -9.375 -2.510 15.974 1.00 77.44 97 TYR A C 1
ATOM 757 O O . TYR A 1 97 ? -8.838 -2.018 14.982 1.00 77.44 97 TYR A O 1
ATOM 765 N N . LYS A 1 98 ? -8.662 -2.923 17.028 1.00 82.25 98 LYS A N 1
ATOM 766 C CA . LYS A 1 98 ? -7.194 -2.848 17.072 1.00 82.25 98 LYS A CA 1
ATOM 767 C C . LYS A 1 98 ? -6.524 -3.787 16.075 1.00 82.25 98 LYS A C 1
ATOM 769 O O . LYS A 1 98 ? -5.561 -3.384 15.424 1.00 82.25 98 LYS A O 1
ATOM 774 N N . THR A 1 99 ? -7.022 -5.014 15.926 1.00 83.31 99 THR A N 1
ATOM 775 C CA . THR A 1 99 ? -6.485 -5.941 14.921 1.00 83.31 99 THR A CA 1
ATOM 776 C C . THR A 1 99 ? -6.766 -5.448 13.508 1.00 83.31 99 THR A C 1
ATOM 778 O O . THR A 1 99 ? -5.890 -5.553 12.655 1.00 83.31 99 THR A O 1
ATOM 781 N N . LEU A 1 100 ? -7.929 -4.838 13.266 1.00 82.06 100 LEU A N 1
ATOM 782 C CA . LEU A 1 100 ? -8.250 -4.201 11.991 1.00 82.06 100 LEU A CA 1
ATOM 783 C C . LEU A 1 100 ? -7.357 -3.001 11.696 1.00 82.06 100 LEU A C 1
ATOM 785 O O . LEU A 1 100 ? -6.930 -2.851 10.557 1.00 82.06 100 LEU A O 1
ATOM 789 N N . LEU A 1 101 ? -7.048 -2.170 12.695 1.00 84.25 101 LEU A N 1
ATOM 790 C CA . LEU A 1 101 ? -6.110 -1.062 12.525 1.00 84.25 101 LEU A CA 1
ATOM 791 C C . LEU A 1 101 ? -4.727 -1.595 12.114 1.00 84.25 101 LEU A C 1
ATOM 793 O O . LEU A 1 101 ? -4.154 -1.130 11.134 1.00 84.25 101 LEU A O 1
ATOM 797 N N . ALA A 1 102 ? -4.218 -2.613 12.812 1.00 87.00 102 ALA A N 1
ATOM 798 C CA . ALA A 1 102 ? -2.930 -3.220 12.486 1.00 87.00 102 ALA A CA 1
ATOM 799 C C . ALA A 1 102 ? -2.930 -3.861 11.087 1.00 87.00 102 ALA A C 1
ATOM 801 O O . ALA A 1 102 ? -2.036 -3.593 10.289 1.00 87.00 102 ALA A O 1
ATOM 802 N N . ALA A 1 103 ? -3.949 -4.663 10.766 1.00 84.75 103 ALA A N 1
ATOM 803 C CA . ALA A 1 103 ? -4.080 -5.322 9.467 1.00 84.75 103 ALA A CA 1
ATOM 804 C C . ALA A 1 103 ? -4.297 -4.324 8.314 1.00 84.75 103 ALA A C 1
ATOM 806 O O . ALA A 1 103 ? -3.771 -4.503 7.218 1.00 84.75 103 ALA A O 1
ATOM 807 N N . GLY A 1 104 ? -5.054 -3.253 8.557 1.00 85.19 104 GLY A N 1
ATOM 808 C CA . GLY A 1 104 ? -5.252 -2.161 7.609 1.00 85.19 104 GLY A CA 1
ATOM 809 C C . GLY A 1 104 ? -3.952 -1.413 7.323 1.00 85.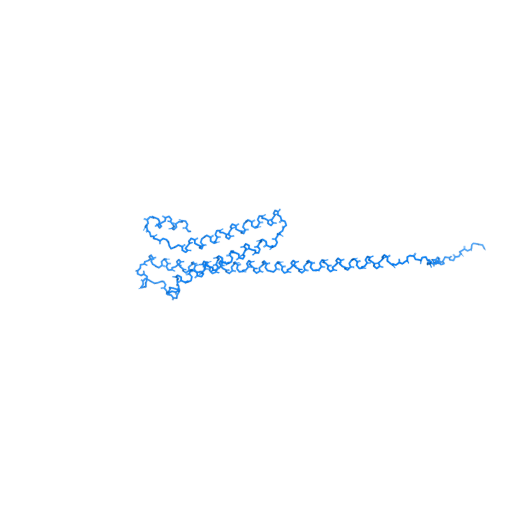19 104 GLY A C 1
ATOM 810 O O . GLY A 1 104 ? -3.622 -1.167 6.163 1.00 85.19 104 GLY A O 1
ATOM 811 N N . GLY A 1 105 ? -3.178 -1.121 8.371 1.00 86.88 105 GLY A N 1
ATOM 812 C CA . GLY A 1 105 ? -1.874 -0.475 8.256 1.00 86.88 105 GLY A CA 1
ATOM 813 C C . GLY A 1 105 ? -0.856 -1.333 7.502 1.00 86.88 105 GLY A C 1
ATOM 814 O O . GLY A 1 105 ? -0.163 -0.824 6.622 1.00 86.88 105 GLY A O 1
ATOM 815 N N . THR A 1 106 ? -0.791 -2.640 7.776 1.00 87.88 106 THR A N 1
ATOM 816 C CA . THR A 1 106 ? 0.104 -3.547 7.037 1.00 87.88 106 THR A CA 1
ATOM 817 C C . THR A 1 106 ? -0.302 -3.687 5.571 1.00 87.88 106 THR A C 1
ATOM 819 O O . THR A 1 106 ? 0.571 -3.666 4.703 1.00 87.88 106 THR A O 1
ATOM 822 N N . GLY A 1 107 ? -1.602 -3.757 5.269 1.00 86.06 107 GLY A N 1
ATOM 823 C CA . GLY A 1 107 ? -2.109 -3.769 3.894 1.00 86.06 107 GLY A CA 1
ATOM 824 C C . GLY A 1 107 ? -1.777 -2.487 3.122 1.00 86.06 107 GLY A C 1
ATOM 825 O O . GLY A 1 107 ? -1.335 -2.549 1.971 1.00 86.06 107 GLY A O 1
ATOM 826 N N . LEU A 1 108 ? -1.894 -1.325 3.772 1.00 88.44 108 LEU A N 1
ATOM 827 C CA . LEU A 1 108 ? -1.499 -0.042 3.191 1.00 88.44 108 LEU A CA 1
ATOM 828 C C . LEU A 1 108 ? 0.010 0.018 2.917 1.00 88.44 108 LEU A C 1
ATOM 830 O O . LEU A 1 108 ? 0.418 0.360 1.809 1.00 88.44 108 LEU A O 1
ATOM 834 N N . LEU A 1 109 ? 0.841 -0.357 3.896 1.00 90.81 109 LEU A N 1
ATOM 835 C CA . LEU A 1 109 ? 2.300 -0.397 3.742 1.00 90.81 109 LEU A CA 1
ATOM 836 C C . LEU A 1 109 ? 2.728 -1.345 2.618 1.00 90.81 109 LEU A C 1
ATOM 838 O O . LEU A 1 109 ? 3.585 -0.996 1.808 1.00 90.81 109 LEU A O 1
ATOM 842 N N . SER A 1 110 ? 2.103 -2.519 2.536 1.00 88.62 110 SER A N 1
ATOM 843 C CA . SER A 1 110 ? 2.348 -3.478 1.459 1.00 88.62 110 SER A CA 1
ATOM 844 C C . SER A 1 110 ? 1.979 -2.894 0.092 1.00 88.62 110 SER A C 1
ATOM 846 O O . SER A 1 110 ? 2.767 -2.992 -0.848 1.00 88.62 110 SER A O 1
ATOM 848 N N . SER A 1 111 ? 0.845 -2.198 -0.010 1.00 87.06 111 SER A N 1
ATOM 849 C CA . SER A 1 111 ? 0.417 -1.551 -1.257 1.00 87.06 111 SER A CA 1
ATOM 850 C C . SER A 1 111 ? 1.365 -0.428 -1.688 1.00 87.06 111 SER A C 1
ATOM 852 O O . SER A 1 111 ? 1.703 -0.319 -2.866 1.00 87.06 111 SER A O 1
ATOM 854 N N . ILE A 1 112 ? 1.864 0.373 -0.740 1.00 87.88 112 ILE A N 1
ATOM 855 C CA . ILE A 1 112 ? 2.892 1.392 -1.007 1.00 87.88 112 ILE A CA 1
ATOM 856 C C . ILE A 1 112 ? 4.177 0.731 -1.518 1.00 87.88 112 ILE A C 1
ATOM 858 O O . ILE A 1 112 ? 4.771 1.206 -2.489 1.00 87.88 112 ILE A O 1
ATOM 862 N N . ALA A 1 113 ? 4.593 -0.378 -0.902 1.00 88.44 113 ALA A N 1
ATOM 863 C CA . ALA A 1 113 ? 5.764 -1.125 -1.345 1.00 88.44 113 ALA A CA 1
ATOM 864 C C . ALA A 1 113 ? 5.596 -1.646 -2.783 1.00 88.44 113 ALA A C 1
ATOM 866 O O . ALA A 1 113 ? 6.525 -1.514 -3.578 1.00 88.44 113 ALA A O 1
ATOM 867 N N . MET A 1 114 ? 4.416 -2.158 -3.154 1.00 85.44 114 MET A N 1
ATOM 868 C CA . MET A 1 114 ? 4.133 -2.582 -4.534 1.00 85.44 114 MET A CA 1
ATOM 869 C C . MET A 1 114 ? 4.294 -1.427 -5.532 1.00 85.44 114 MET A C 1
ATOM 871 O O . MET A 1 114 ? 5.003 -1.575 -6.527 1.00 85.44 114 MET A O 1
ATOM 875 N N . VAL A 1 115 ? 3.744 -0.245 -5.231 1.00 84.88 115 VAL A N 1
ATOM 876 C CA . VAL A 1 115 ? 3.908 0.947 -6.084 1.00 84.88 115 VAL A CA 1
ATOM 877 C C . VAL A 1 115 ? 5.381 1.366 -6.189 1.00 84.88 115 VAL A C 1
ATOM 879 O O . VAL A 1 115 ? 5.856 1.728 -7.267 1.00 84.88 115 VAL A O 1
ATOM 882 N N . ALA A 1 116 ? 6.144 1.292 -5.096 1.00 87.00 116 ALA A N 1
ATOM 883 C CA . ALA A 1 116 ? 7.575 1.596 -5.111 1.00 87.00 116 ALA A CA 1
ATOM 884 C C . ALA A 1 116 ? 8.371 0.623 -6.001 1.00 87.00 116 ALA A C 1
ATOM 886 O O . ALA A 1 116 ? 9.275 1.046 -6.737 1.00 87.00 116 ALA A O 1
ATOM 887 N N . VAL A 1 117 ? 8.018 -0.666 -5.977 1.00 86.94 117 VAL A N 1
ATOM 888 C CA . VAL A 1 117 ? 8.581 -1.680 -6.878 1.00 86.94 117 VAL A CA 1
ATOM 889 C C . VAL A 1 117 ? 8.248 -1.350 -8.334 1.00 86.94 117 VAL A C 1
ATOM 891 O O . VAL A 1 117 ? 9.164 -1.331 -9.159 1.00 86.94 117 VAL A O 1
ATOM 894 N N . ASP A 1 118 ? 7.000 -0.989 -8.646 1.00 84.25 118 ASP A N 1
ATOM 895 C CA . ASP A 1 118 ? 6.594 -0.599 -10.003 1.00 84.25 118 ASP A CA 1
ATOM 896 C C . ASP A 1 118 ? 7.365 0.632 -10.510 1.00 84.25 118 ASP A C 1
ATOM 898 O O . ASP A 1 118 ? 7.861 0.643 -11.641 1.00 84.25 118 ASP A O 1
ATOM 902 N N . ILE A 1 119 ? 7.544 1.660 -9.670 1.00 84.06 119 ILE A N 1
ATOM 903 C CA . ILE A 1 119 ? 8.335 2.855 -10.011 1.00 84.06 119 ILE A CA 1
ATOM 904 C C . ILE A 1 119 ? 9.791 2.471 -10.289 1.00 84.06 119 ILE A C 1
ATOM 906 O O . ILE A 1 119 ? 10.399 2.955 -11.250 1.00 84.06 119 ILE A O 1
ATOM 910 N N . THR A 1 120 ? 10.364 1.598 -9.462 1.00 86.12 120 THR A N 1
ATOM 911 C CA . THR A 1 120 ? 11.750 1.144 -9.617 1.00 86.12 120 THR A CA 1
ATOM 912 C C . THR A 1 120 ? 11.923 0.334 -10.901 1.00 86.12 120 THR A C 1
ATOM 914 O O . THR A 1 120 ? 12.869 0.574 -11.654 1.00 86.12 120 THR A O 1
ATOM 917 N N . ALA A 1 121 ? 10.983 -0.560 -11.206 1.00 83.56 121 ALA A N 1
ATOM 918 C CA . ALA A 1 121 ? 10.955 -1.323 -12.448 1.00 83.56 121 ALA A CA 1
ATOM 919 C C . ALA A 1 121 ? 10.824 -0.401 -13.672 1.00 83.56 121 ALA A C 1
ATOM 921 O O . ALA A 1 121 ? 11.611 -0.504 -14.615 1.00 83.56 121 ALA A O 1
ATOM 922 N N . ALA A 1 122 ? 9.914 0.576 -13.631 1.00 81.50 122 ALA A N 1
ATOM 923 C CA . ALA A 1 122 ? 9.744 1.557 -14.700 1.00 81.50 122 ALA A CA 1
ATOM 924 C C . ALA A 1 122 ? 11.014 2.396 -14.936 1.00 81.50 122 ALA A C 1
ATOM 926 O O . ALA A 1 122 ? 11.373 2.668 -16.084 1.00 81.50 122 ALA A O 1
ATOM 927 N N . ARG A 1 123 ? 11.727 2.785 -13.870 1.00 83.44 123 ARG A N 1
ATOM 928 C CA . ARG A 1 123 ? 13.016 3.494 -13.972 1.00 83.44 123 ARG A CA 1
ATOM 929 C C . ARG A 1 123 ? 14.087 2.624 -14.628 1.00 83.44 123 ARG A C 1
ATOM 931 O O . ARG A 1 123 ? 14.753 3.093 -15.548 1.00 83.44 123 ARG A O 1
ATOM 938 N N . ARG A 1 124 ? 14.222 1.360 -14.209 1.00 84.31 124 ARG A N 1
ATOM 939 C CA . ARG A 1 124 ? 15.191 0.413 -14.792 1.00 84.31 124 ARG A CA 1
ATOM 940 C C . ARG A 1 124 ? 14.936 0.181 -16.281 1.00 84.31 124 ARG A C 1
ATOM 942 O O . ARG A 1 124 ? 15.873 0.230 -17.071 1.00 84.31 124 ARG A O 1
ATOM 949 N N . LEU A 1 125 ? 13.674 0.029 -16.678 1.00 83.81 125 LEU A N 1
ATOM 950 C CA . LEU A 1 125 ? 13.298 -0.132 -18.084 1.00 83.81 125 LEU A CA 1
ATOM 951 C C . LEU A 1 125 ? 13.606 1.115 -18.920 1.00 83.81 125 LEU A C 1
ATOM 953 O O . LEU A 1 125 ? 14.152 0.995 -20.014 1.00 83.81 125 LEU A O 1
ATOM 957 N N . LYS A 1 126 ? 13.326 2.321 -18.406 1.00 82.50 126 LYS A N 1
ATOM 958 C CA . LYS A 1 126 ? 13.687 3.574 -19.095 1.00 82.50 126 LYS A CA 1
ATOM 959 C C . LYS A 1 126 ? 15.197 3.695 -19.317 1.00 82.50 126 LYS A C 1
ATOM 961 O O . LYS A 1 126 ? 15.614 4.102 -20.400 1.00 82.50 126 LYS A O 1
ATOM 966 N N . LEU A 1 127 ? 16.006 3.336 -18.317 1.00 82.06 127 LEU A N 1
ATOM 967 C CA . LEU A 1 127 ? 17.467 3.337 -18.434 1.00 82.06 127 LEU A CA 1
ATOM 968 C C . LEU A 1 127 ? 17.957 2.297 -19.450 1.00 82.06 127 LEU A C 1
ATOM 970 O O . LEU A 1 127 ? 18.803 2.625 -20.277 1.00 82.06 127 LEU A O 1
ATOM 974 N N . GLY A 1 128 ? 17.380 1.091 -19.448 1.00 80.50 128 GLY A N 1
ATOM 975 C CA . GLY A 1 128 ? 17.682 0.051 -20.436 1.00 80.50 128 GLY A CA 1
ATOM 976 C C . GLY A 1 128 ? 17.375 0.485 -21.872 1.00 80.50 128 GLY A C 1
ATOM 977 O O . GLY A 1 128 ? 18.225 0.353 -22.747 1.00 80.50 128 GLY A O 1
ATOM 978 N N . ILE A 1 129 ? 16.206 1.093 -22.111 1.00 82.12 129 ILE A N 1
ATOM 979 C CA . ILE A 1 129 ? 15.830 1.619 -23.436 1.00 82.12 129 ILE A CA 1
ATOM 980 C C . ILE A 1 129 ? 16.785 2.737 -23.875 1.00 82.12 129 ILE A C 1
ATOM 982 O O . ILE A 1 129 ? 17.191 2.779 -25.035 1.00 82.12 129 ILE A O 1
ATOM 986 N N . ARG A 1 130 ? 17.168 3.643 -22.963 1.00 80.88 130 ARG A N 1
ATOM 987 C CA . ARG A 1 130 ? 18.122 4.719 -23.270 1.00 80.88 130 ARG A CA 1
ATOM 988 C C . ARG A 1 130 ? 19.500 4.160 -23.627 1.00 80.88 130 ARG A C 1
ATOM 990 O O . ARG A 1 130 ? 20.072 4.591 -24.621 1.00 80.88 130 ARG A O 1
ATOM 997 N N . GLY A 1 131 ? 19.994 3.182 -22.867 1.00 82.25 131 GLY A N 1
ATOM 998 C CA . GLY A 1 131 ? 21.255 2.498 -23.161 1.00 82.25 131 GLY A CA 1
ATOM 999 C C . GLY A 1 131 ? 21.225 1.738 -24.491 1.00 82.25 131 GLY A C 1
ATOM 1000 O O . GLY A 1 131 ? 22.187 1.805 -25.248 1.00 82.25 131 GLY A O 1
ATOM 1001 N N . SER A 1 132 ? 20.105 1.081 -24.812 1.00 84.69 132 SER A N 1
ATOM 1002 C CA . SER A 1 132 ? 19.907 0.400 -26.099 1.00 84.69 132 SER A CA 1
ATOM 1003 C C . SER A 1 132 ? 19.963 1.375 -27.275 1.00 84.69 132 SER A C 1
ATOM 1005 O O . SER A 1 132 ? 20.675 1.117 -28.238 1.00 84.69 132 SER A O 1
ATOM 1007 N N . LYS A 1 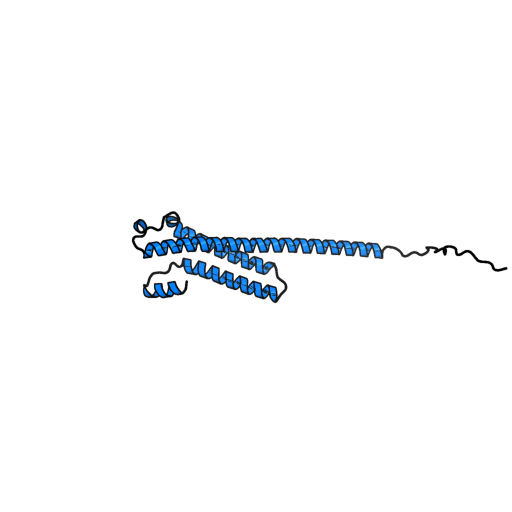133 ? 19.268 2.518 -27.182 1.00 83.94 133 LYS A N 1
ATOM 1008 C CA . LYS A 1 133 ? 19.287 3.543 -28.238 1.00 83.94 133 LYS A CA 1
ATOM 1009 C C . LYS A 1 133 ? 20.667 4.161 -28.435 1.00 83.94 133 LYS A C 1
ATOM 1011 O O . LYS A 1 133 ? 21.053 4.428 -29.564 1.00 83.94 133 LYS A O 1
ATOM 1016 N N . GLU A 1 134 ? 21.404 4.408 -27.353 1.00 84.19 134 GLU A N 1
ATOM 1017 C CA . GLU A 1 134 ? 22.775 4.920 -27.458 1.00 84.19 134 GLU A CA 1
ATOM 1018 C C . GLU A 1 134 ? 23.718 3.884 -28.085 1.00 84.19 134 GLU A C 1
ATOM 1020 O O . GLU A 1 134 ? 24.503 4.241 -28.957 1.00 84.19 134 GLU A O 1
ATOM 1025 N N . ARG A 1 135 ? 23.592 2.593 -27.741 1.00 82.75 135 ARG A N 1
ATOM 1026 C CA . ARG A 1 135 ? 24.340 1.521 -28.423 1.00 82.75 135 ARG A CA 1
ATOM 1027 C C . ARG A 1 135 ? 24.020 1.433 -29.915 1.00 82.75 135 ARG A C 1
ATOM 1029 O O . ARG A 1 135 ? 24.937 1.279 -30.709 1.00 82.75 135 ARG A O 1
ATOM 1036 N N . GLU A 1 136 ? 22.750 1.546 -30.293 1.00 85.31 136 GLU A N 1
ATOM 1037 C CA . GLU A 1 136 ? 22.324 1.524 -31.698 1.00 85.31 136 GLU A CA 1
ATOM 1038 C C . GLU A 1 136 ? 22.916 2.697 -32.493 1.00 85.31 136 GLU A C 1
ATOM 1040 O O . GLU A 1 136 ? 23.429 2.502 -33.591 1.00 85.31 136 GLU A O 1
ATOM 1045 N N . LYS A 1 137 ? 22.943 3.903 -31.909 1.00 85.31 137 LYS A N 1
ATOM 1046 C CA . LYS A 1 137 ? 23.606 5.066 -32.521 1.00 85.31 137 LYS A CA 1
ATOM 1047 C C . LYS A 1 137 ? 25.109 4.868 -32.695 1.00 85.31 137 LYS A C 1
ATOM 1049 O O . LYS A 1 137 ? 25.640 5.272 -33.722 1.00 85.31 137 LYS A O 1
ATOM 1054 N N . LEU A 1 138 ? 25.789 4.288 -31.701 1.00 84.06 138 LEU A N 1
ATOM 1055 C CA . LEU A 1 138 ? 27.227 4.014 -31.784 1.00 84.06 138 LEU A CA 1
ATOM 1056 C C . LEU A 1 138 ? 27.523 3.004 -32.896 1.00 84.06 138 LEU A C 1
ATOM 1058 O O . LEU A 1 138 ? 28.328 3.295 -33.769 1.00 84.06 138 LEU A O 1
ATOM 1062 N N . LEU A 1 139 ? 26.782 1.893 -32.942 1.00 83.88 139 LEU A N 1
ATOM 1063 C CA . LEU A 1 139 ? 26.911 0.891 -34.005 1.00 83.88 139 LEU A CA 1
ATOM 1064 C C . LEU A 1 139 ? 26.618 1.471 -35.397 1.00 83.88 139 LEU A C 1
ATOM 1066 O O . LEU A 1 139 ? 27.323 1.163 -36.353 1.00 83.88 139 LEU A O 1
ATOM 1070 N N . SER A 1 140 ? 25.608 2.339 -35.522 1.00 82.69 140 SER A N 1
ATOM 1071 C CA . SER A 1 140 ? 25.305 3.026 -36.783 1.00 82.69 140 SER A CA 1
ATOM 1072 C C . SER A 1 140 ? 26.399 4.013 -37.194 1.00 82.69 140 SER A C 1
ATOM 1074 O O . SER A 1 140 ? 26.613 4.205 -38.389 1.00 82.69 140 SER A O 1
ATOM 1076 N N . LYS A 1 141 ? 27.069 4.656 -36.231 1.00 79.88 141 LYS A N 1
ATOM 1077 C CA . LYS A 1 141 ? 28.168 5.586 -36.496 1.00 79.88 141 LYS A CA 1
ATOM 1078 C C . LYS A 1 141 ? 29.435 4.840 -36.920 1.00 79.88 141 LYS A C 1
ATOM 1080 O O . LYS A 1 141 ? 30.038 5.233 -37.909 1.00 79.88 141 LYS A O 1
ATOM 1085 N N . ASP A 1 142 ? 29.773 3.745 -36.242 1.00 75.44 142 ASP A N 1
ATOM 1086 C CA . ASP A 1 142 ? 30.918 2.894 -36.592 1.00 75.44 142 ASP A CA 1
ATOM 1087 C C . ASP A 1 142 ? 30.731 2.243 -37.974 1.00 75.44 142 ASP A C 1
ATOM 1089 O O . ASP A 1 142 ? 31.669 2.197 -38.769 1.00 75.44 142 ASP A O 1
ATOM 1093 N N . GLY A 1 143 ? 29.506 1.802 -38.295 1.00 64.75 143 GLY A N 1
ATOM 1094 C CA . GLY A 1 143 ? 29.150 1.275 -39.618 1.00 64.75 143 GLY A CA 1
ATOM 1095 C C . GLY A 1 143 ? 29.226 2.326 -40.730 1.00 64.75 143 GLY A C 1
ATOM 1096 O O . GLY A 1 143 ? 29.715 2.038 -41.818 1.00 64.75 143 GLY A O 1
ATOM 1097 N N . ALA A 1 144 ? 28.817 3.568 -40.450 1.00 60.50 144 ALA A N 1
ATOM 1098 C CA . ALA A 1 144 ? 28.995 4.671 -41.391 1.00 60.50 144 ALA A CA 1
ATOM 1099 C C . ALA A 1 144 ? 30.484 4.997 -41.599 1.00 60.50 144 ALA A C 1
ATOM 1101 O O . ALA A 1 144 ? 30.902 5.221 -42.726 1.00 60.50 144 ALA A O 1
ATOM 1102 N N . GLU A 1 145 ? 31.306 4.978 -40.548 1.00 57.97 145 GLU A N 1
ATOM 1103 C CA . GLU A 1 145 ? 32.743 5.268 -40.647 1.00 57.97 145 GLU A CA 1
ATOM 1104 C C . GLU A 1 145 ? 33.524 4.168 -41.395 1.00 57.97 145 GLU A C 1
ATOM 1106 O O . GLU A 1 145 ? 34.516 4.463 -42.060 1.00 57.97 145 GLU A O 1
ATOM 1111 N N . THR A 1 146 ? 33.042 2.917 -41.379 1.00 57.97 146 THR A N 1
ATOM 1112 C CA . THR A 1 146 ? 33.624 1.818 -42.176 1.00 57.97 146 THR A CA 1
ATOM 1113 C C . THR A 1 146 ? 33.211 1.831 -43.652 1.00 57.97 146 THR A C 1
ATOM 1115 O O . THR A 1 146 ? 33.970 1.335 -44.482 1.00 57.97 146 THR A O 1
ATOM 1118 N N . GLU A 1 147 ? 32.071 2.429 -44.015 1.00 52.38 147 GLU A N 1
ATOM 1119 C CA . GLU A 1 147 ? 31.600 2.509 -45.411 1.00 52.38 147 GLU A CA 1
ATOM 1120 C C . GLU A 1 147 ? 32.283 3.635 -46.225 1.00 52.38 147 GLU A C 1
ATOM 1122 O O . GLU A 1 147 ? 32.309 3.579 -47.454 1.00 52.38 147 GLU A O 1
ATOM 1127 N N . TYR A 1 148 ? 32.927 4.611 -45.563 1.00 50.19 148 TYR A N 1
ATOM 1128 C CA . TYR A 1 148 ? 33.720 5.677 -46.209 1.00 50.19 148 TYR A CA 1
ATOM 1129 C C . TYR A 1 148 ? 35.240 5.509 -46.081 1.00 50.19 148 TYR A C 1
ATOM 1131 O O . TYR A 1 148 ? 35.971 6.458 -46.366 1.00 50.19 148 TYR A O 1
ATOM 1139 N N . ALA A 1 149 ? 35.752 4.345 -45.674 1.00 49.44 149 ALA A N 1
ATOM 1140 C CA . ALA A 1 149 ? 37.168 4.047 -45.862 1.00 49.44 149 ALA A CA 1
AT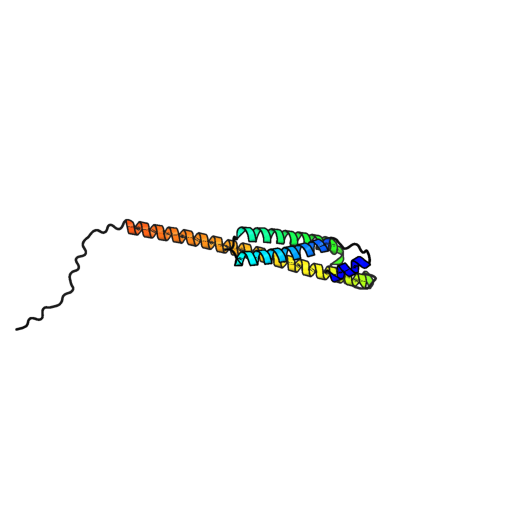OM 1141 C C . ALA A 1 149 ? 37.353 3.604 -47.320 1.00 49.44 149 ALA A C 1
ATOM 1143 O O . ALA A 1 149 ? 36.960 2.486 -47.665 1.00 49.44 149 ALA A O 1
ATOM 1144 N N . PRO A 1 150 ? 37.904 4.440 -48.219 1.00 44.25 150 PRO A N 1
ATOM 1145 C CA . PRO A 1 150 ? 38.136 3.968 -49.560 1.00 44.25 150 PRO A CA 1
ATOM 1146 C C . PRO A 1 150 ? 39.221 2.887 -49.496 1.00 44.25 150 PRO A C 1
ATOM 1148 O O . PRO A 1 150 ? 40.358 3.136 -49.092 1.00 44.25 150 PRO A O 1
ATOM 1151 N N . VAL A 1 151 ? 38.860 1.670 -49.896 1.00 53.47 151 VAL A N 1
ATOM 1152 C CA . VAL A 1 151 ? 39.813 0.610 -50.224 1.00 53.47 151 VAL A CA 1
ATOM 1153 C C . VAL A 1 151 ? 40.570 1.064 -51.477 1.00 53.47 151 VAL A C 1
ATOM 1155 O O . VAL A 1 151 ? 40.217 0.712 -52.597 1.00 53.47 151 VAL A O 1
ATOM 1158 N N . TRP A 1 152 ? 41.603 1.886 -51.299 1.00 44.84 152 TRP A N 1
ATOM 1159 C CA . TRP A 1 152 ? 42.626 2.134 -52.312 1.00 44.84 152 TRP A CA 1
ATOM 1160 C C . TRP A 1 152 ? 43.895 1.382 -51.915 1.00 44.84 152 TRP A C 1
ATOM 1162 O O . TRP A 1 152 ? 44.684 1.818 -51.085 1.00 44.84 152 TRP A O 1
ATOM 1172 N N . THR A 1 153 ? 44.007 0.187 -52.496 1.00 55.06 153 THR A N 1
ATOM 1173 C CA . THR A 1 153 ? 45.183 -0.342 -53.205 1.00 55.06 153 THR A CA 1
ATOM 1174 C C . THR A 1 153 ? 46.576 0.114 -52.759 1.00 55.06 153 THR A C 1
ATOM 1176 O O . THR A 1 153 ? 46.946 1.271 -52.943 1.00 55.06 153 THR A O 1
ATOM 1179 N N . GLY A 1 154 ? 47.414 -0.863 -52.390 1.00 44.84 154 GLY A N 1
ATOM 1180 C CA . GLY A 1 154 ? 48.865 -0.757 -52.570 1.00 44.84 154 GLY A CA 1
ATOM 1181 C C . GLY A 1 154 ? 49.715 -0.936 -51.318 1.00 44.84 154 GLY A C 1
ATOM 1182 O O . GLY A 1 154 ? 50.638 -0.158 -51.113 1.00 44.84 154 GLY A O 1
ATOM 1183 N N . GLN A 1 155 ? 49.472 -1.965 -50.502 1.00 37.34 155 GLN A N 1
ATOM 1184 C CA . GLN A 1 155 ? 50.498 -2.410 -49.559 1.00 37.34 155 GLN A CA 1
ATOM 1185 C C . GLN A 1 155 ? 51.305 -3.523 -50.220 1.00 37.34 155 GLN A C 1
ATOM 1187 O O . GLN A 1 155 ? 50.881 -4.674 -50.288 1.00 37.34 155 GLN A O 1
ATOM 1192 N N . SER A 1 156 ? 52.460 -3.140 -50.765 1.00 46.97 156 SER A N 1
ATOM 1193 C CA . SER A 1 156 ? 53.514 -4.056 -51.177 1.00 46.97 156 SER A CA 1
ATOM 1194 C C . SER A 1 156 ? 53.904 -4.919 -49.978 1.00 46.97 156 SER A C 1
ATOM 1196 O O . SER A 1 156 ? 54.667 -4.491 -49.112 1.00 46.97 156 SER A O 1
ATOM 1198 N N . THR A 1 157 ? 53.376 -6.137 -49.915 1.00 44.19 157 THR A N 1
ATOM 1199 C CA . THR A 1 157 ? 53.967 -7.199 -49.109 1.00 44.19 157 THR A CA 1
ATOM 1200 C C . THR A 1 157 ? 55.272 -7.586 -49.788 1.00 44.19 157 THR A C 1
ATOM 1202 O O . THR A 1 157 ? 55.296 -8.417 -50.694 1.00 44.19 157 THR A O 1
ATOM 1205 N N . THR A 1 158 ? 56.365 -6.939 -49.393 1.00 48.88 158 THR A N 1
ATOM 1206 C CA . THR A 1 158 ? 57.692 -7.528 -49.533 1.00 48.88 158 THR A CA 1
ATOM 1207 C C . THR A 1 158 ? 57.672 -8.858 -48.776 1.00 48.88 158 THR A C 1
ATOM 1209 O O . THR A 1 158 ? 57.362 -8.866 -47.581 1.00 48.88 158 THR A O 1
ATOM 1212 N N . PRO A 1 159 ? 57.939 -10.003 -49.426 1.00 42.19 159 PRO A N 1
ATOM 1213 C CA . PRO A 1 159 ? 58.162 -11.226 -48.683 1.00 42.19 159 PRO A CA 1
ATOM 1214 C C . PRO A 1 159 ? 59.451 -11.048 -47.878 1.00 42.19 159 PRO A C 1
ATOM 1216 O O . PRO A 1 159 ? 60.500 -10.687 -48.414 1.00 42.19 159 PRO A O 1
ATOM 1219 N N . VAL A 1 160 ? 59.329 -11.252 -46.567 1.00 52.38 160 VAL A N 1
ATOM 1220 C CA . VAL A 1 160 ? 60.448 -11.432 -45.643 1.00 52.38 160 VAL A CA 1
ATOM 1221 C C . VAL A 1 160 ? 61.396 -12.462 -46.252 1.00 52.38 160 VAL A C 1
ATOM 1223 O O . VAL A 1 160 ? 60.960 -13.531 -46.679 1.00 52.38 160 VAL A O 1
ATOM 1226 N N . GLY A 1 161 ? 62.673 -12.094 -46.340 1.00 44.81 161 GLY A N 1
ATOM 1227 C CA . GLY A 1 161 ? 63.711 -12.909 -46.947 1.00 44.81 161 GLY A CA 1
ATOM 1228 C C . GLY A 1 161 ? 63.753 -14.326 -46.377 1.00 44.81 161 GLY A C 1
ATOM 1229 O O . GLY A 1 161 ? 63.834 -14.519 -45.167 1.00 44.81 161 GLY A O 1
ATOM 1230 N N . LEU A 1 162 ? 63.750 -15.302 -47.281 1.00 49.00 162 LEU A N 1
ATOM 1231 C CA . LEU A 1 162 ? 64.495 -16.536 -47.093 1.00 49.00 162 LEU A CA 1
ATOM 1232 C C . LEU A 1 162 ? 65.723 -16.456 -48.001 1.00 49.00 162 LEU A C 1
ATOM 1234 O O . LEU A 1 162 ? 65.600 -16.300 -49.217 1.00 49.00 162 LEU A O 1
ATOM 1238 N N . GLU A 1 163 ? 66.898 -16.509 -47.380 1.00 54.50 163 GLU A N 1
ATOM 1239 C CA . GLU A 1 163 ? 68.195 -16.650 -48.038 1.00 54.50 163 GLU A CA 1
ATOM 1240 C C . GLU A 1 163 ? 68.243 -17.899 -48.940 1.00 54.50 163 GLU A C 1
ATOM 1242 O O . GLU A 1 163 ? 67.617 -18.915 -48.624 1.00 54.50 163 GLU A O 1
ATOM 1247 N N . PRO A 1 164 ? 69.012 -17.870 -50.043 1.00 50.06 164 PRO A N 1
ATOM 1248 C CA . PRO A 1 164 ? 69.251 -19.047 -50.858 1.00 50.06 164 PRO A CA 1
ATOM 1249 C C . PRO A 1 164 ? 70.399 -19.878 -50.263 1.00 50.06 164 PRO A C 1
ATOM 1251 O O . PRO A 1 164 ? 71.551 -19.444 -50.264 1.00 50.06 164 PRO A O 1
ATOM 1254 N N . MET A 1 165 ? 70.105 -21.101 -49.816 1.00 46.28 165 MET A N 1
ATOM 1255 C CA . MET A 1 165 ? 71.117 -22.160 -49.729 1.00 46.28 165 MET A CA 1
ATOM 1256 C C . MET A 1 165 ? 71.480 -22.563 -51.161 1.00 46.28 165 MET A C 1
ATOM 1258 O O . MET A 1 165 ? 70.665 -23.137 -51.882 1.00 46.28 165 MET A O 1
ATOM 1262 N N . ARG A 1 166 ? 72.682 -22.165 -51.584 1.00 54.12 166 ARG A N 1
ATOM 1263 C CA . ARG A 1 166 ? 73.333 -22.594 -52.820 1.00 54.12 166 ARG A CA 1
ATOM 1264 C C . ARG A 1 166 ? 74.137 -23.850 -52.500 1.00 54.12 166 ARG A C 1
ATOM 1266 O O . ARG A 1 166 ? 75.087 -23.772 -51.725 1.00 54.12 166 ARG A O 1
ATOM 1273 N N . ASP A 1 167 ? 73.722 -24.959 -53.093 1.00 54.56 167 ASP A N 1
ATOM 1274 C CA . ASP A 1 167 ? 74.548 -26.148 -53.260 1.00 54.56 167 ASP A CA 1
ATOM 1275 C C . ASP A 1 167 ? 75.647 -25.876 -54.308 1.00 54.56 167 ASP A C 1
ATOM 1277 O O . ASP A 1 167 ? 75.403 -25.161 -55.286 1.00 54.56 167 ASP A O 1
ATOM 1281 N N . GLU A 1 168 ? 76.805 -26.502 -54.067 1.00 50.66 168 GLU A N 1
ATOM 1282 C CA . GLU A 1 168 ? 78.039 -26.607 -54.883 1.00 50.66 168 GLU A CA 1
ATOM 1283 C C . GLU A 1 168 ? 79.058 -25.451 -54.836 1.00 50.66 168 GLU A C 1
ATOM 1285 O O . GLU A 1 168 ? 78.814 -24.345 -55.374 1.00 50.66 168 GLU A O 1
#

Radius of gyration: 34.58 Å; Cα contacts (8 Å, |Δi|>4): 62; chains: 1; bounding box: 107×35×88 Å

Sequence (168 aa):
MFFFIAHLNQEHVKIPWMFFFLQGSALATLVSITAMGIWIVLRSPVPKTSAFVNAVLAALWATGYGLLINAIEPTILIPCTKRRWGNDRGILVCGLYKTLLAAGGTGLLSSIAMVAVDITAARRLKLGIRGSKEREKLLSKDGAETEYAPVWTGQSTTPVGLEPMRDE

Nearest PDB structures (foldseek):
  5c1f-assembly1_B  TM=5.344E-01  e=6.920E+00  Schizosaccharomyces pombe 972h-
  5vju-assembly1_A  TM=4.396E-01  e=7.334E+00  synthetic construct

Foldseek 3Di:
DVVVVVVVVVVVDDDPCLVVLLVVLVVLVVVLVVVQVVCVVVDPDDLVVQLVSLVVSLVSLVVSLVVLCVVCVVPPPPDLDCVPQVDPVSSVVSVVSVVCNVVSVVSNVVSVVSNVVSVVVVVVVVVVVVVVVVVVVVVVVVVVVVVPPPPDDDDPPPPDDDDDPDDD

Solvent-accessible surface area (backbone atoms only — not comparable to full-atom values): 9840 Å² total; per-residue (Å²): 112,69,73,58,53,62,57,39,68,78,66,77,59,86,72,67,68,66,58,56,50,51,52,47,50,51,49,52,48,52,52,50,51,53,52,48,53,52,46,52,74,76,36,86,77,62,73,66,62,56,43,50,53,39,45,53,49,31,50,51,35,50,53,44,38,50,56,48,48,67,74,37,58,93,49,72,87,56,79,75,37,54,92,78,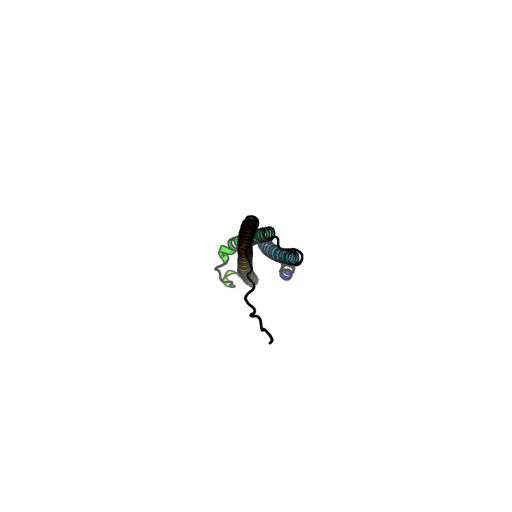44,72,39,75,69,39,34,52,51,46,51,50,53,53,52,47,50,52,51,36,50,51,52,34,52,50,29,51,49,52,41,52,50,41,52,50,51,53,50,53,51,53,52,51,54,51,52,51,53,51,51,51,52,51,54,54,50,54,52,53,58,60,73,69,58,79,88,72,83,83,82,82,78,72,76,80,83,76,82,82,87,77,82,133

Mean predicted aligned error: 14.69 Å

Organism: NCBI:txid396571

pLDDT: mean 73.2, std 13.48, range [37.34, 90.81]

Secondary structure (DSSP, 8-state):
-HHHHHHHHTTT----THHHHHHHHHHHHHHHHHHHHHHHHHS---HHHHHHHHHHHHHHHHHHHHHHHHHHTTTTTS---HHHH-SHHHHHHHHHHHHHHHHHHHHHHHHHHHHHHHHHHHHHHHHHHHHHHHHHHHHHHHHHHHHTS--------PPPP-------